Protein AF-A0A2C5W028-F1 (afdb_monomer_lite)

Secondary structure (DSSP, 8-state):
-B---TTTBPPHHHHHHHHHHHHHTSPPPTT-----TT---TT------HHHHHHHHHHHHHHHHHHHHT-SS-SS-SSEEEE-SSSBTTBSSTT-EEEEP-PBPPPPP------HHHHHHHHHHHHHHS----

Structure (mmCIF, N/CA/C/O backbone):
data_AF-A0A2C5W028-F1
#
_entry.id   AF-A0A2C5W028-F1
#
loop_
_atom_site.group_PDB
_atom_site.id
_atom_site.type_symbol
_atom_site.label_atom_id
_atom_site.label_alt_id
_atom_site.label_comp_id
_atom_site.label_asym_id
_atom_site.label_entity_id
_atom_site.label_seq_id
_atom_site.pdbx_PDB_ins_code
_atom_site.Cartn_x
_atom_site.Cartn_y
_atom_site.Cartn_z
_atom_site.occupancy
_atom_site.B_iso_or_equiv
_atom_site.auth_seq_id
_atom_site.auth_comp_id
_atom_site.auth_asym_id
_atom_site.auth_atom_id
_atom_site.pdbx_PDB_model_num
ATOM 1 N N . MET A 1 1 ? -0.144 -1.675 -1.879 1.00 92.56 1 MET A N 1
ATOM 2 C CA . MET A 1 1 ? -1.049 -2.444 -0.988 1.00 92.56 1 MET A CA 1
ATOM 3 C C . MET A 1 1 ? -1.898 -1.465 -0.200 1.00 92.56 1 MET A C 1
ATOM 5 O O . MET A 1 1 ? -1.369 -0.417 0.149 1.00 92.56 1 MET A O 1
ATOM 9 N N . ALA A 1 2 ? -3.169 -1.769 0.069 1.00 95.94 2 ALA A N 1
ATOM 10 C CA . ALA A 1 2 ? -4.044 -0.901 0.859 1.00 95.94 2 ALA A CA 1
ATOM 11 C C . ALA A 1 2 ? -5.086 -1.718 1.636 1.00 95.94 2 ALA A C 1
ATOM 13 O O . ALA A 1 2 ? -5.490 -2.787 1.173 1.00 95.94 2 ALA A O 1
ATOM 14 N N . ARG A 1 3 ? -5.500 -1.227 2.805 1.00 94.88 3 ARG A N 1
ATOM 15 C CA . ARG A 1 3 ? -6.589 -1.773 3.628 1.00 94.88 3 ARG A CA 1
ATOM 16 C C . ARG A 1 3 ? -7.451 -0.644 4.193 1.00 94.88 3 ARG A C 1
ATOM 18 O O . ARG A 1 3 ? -7.072 0.520 4.133 1.00 94.88 3 ARG A O 1
ATOM 25 N N . SER A 1 4 ? -8.593 -1.018 4.757 1.00 94.31 4 SER A N 1
ATOM 26 C CA . SER A 1 4 ? -9.461 -0.135 5.534 1.00 94.31 4 SER A CA 1
ATOM 27 C C . SER A 1 4 ? -10.036 -0.946 6.696 1.00 94.31 4 SER A C 1
ATOM 29 O O . SER A 1 4 ? -10.913 -1.789 6.502 1.00 94.31 4 SER A O 1
ATOM 31 N N . LEU A 1 5 ? -9.454 -0.774 7.883 1.00 91.81 5 LEU A N 1
ATOM 32 C CA . LEU A 1 5 ? -9.896 -1.400 9.123 1.00 91.81 5 LEU A CA 1
ATOM 33 C C . LEU A 1 5 ? -10.991 -0.575 9.810 1.00 91.81 5 LEU A C 1
ATOM 35 O O . LEU A 1 5 ? -10.776 0.613 10.062 1.00 91.81 5 LEU A O 1
ATOM 39 N N . PRO A 1 6 ? -12.121 -1.194 10.201 1.00 88.12 6 PRO A N 1
ATOM 40 C CA . PRO A 1 6 ? -13.135 -0.529 11.009 1.00 88.12 6 PRO A CA 1
ATOM 41 C C . PRO A 1 6 ? -12.536 0.093 12.275 1.00 88.12 6 PRO A C 1
ATOM 43 O O . PRO A 1 6 ? -11.707 -0.526 12.940 1.00 88.12 6 PRO A O 1
ATOM 46 N N . SER A 1 7 ? -12.968 1.312 12.602 1.00 86.62 7 SER A N 1
ATOM 47 C CA . SER A 1 7 ? -12.554 2.064 13.800 1.00 86.62 7 SER A CA 1
ATOM 48 C C . SER A 1 7 ? -11.072 2.465 13.875 1.00 86.62 7 SER A C 1
ATOM 50 O O . SER A 1 7 ? -10.692 3.121 14.840 1.00 86.62 7 SER A O 1
ATOM 52 N N . ILE A 1 8 ? -10.246 2.117 12.882 1.00 90.94 8 ILE A N 1
ATOM 53 C CA . ILE A 1 8 ? -8.815 2.458 12.841 1.00 90.94 8 ILE A CA 1
ATOM 54 C C . ILE A 1 8 ? -8.498 3.278 11.590 1.00 90.94 8 ILE A C 1
ATOM 56 O O . ILE A 1 8 ? -8.040 4.415 11.697 1.00 90.94 8 ILE A O 1
ATOM 60 N N . ASP A 1 9 ? -8.783 2.734 10.408 1.00 93.38 9 ASP A N 1
ATOM 61 C CA . ASP A 1 9 ? -8.513 3.390 9.130 1.00 93.38 9 ASP A CA 1
ATOM 62 C C . ASP A 1 9 ? -9.778 4.098 8.621 1.00 93.38 9 ASP A C 1
ATOM 64 O O . ASP A 1 9 ? -10.904 3.691 8.919 1.00 93.38 9 ASP A O 1
ATOM 68 N N . ALA A 1 10 ? -9.614 5.147 7.814 1.00 94.19 10 ALA A N 1
ATOM 69 C CA . ALA A 1 10 ? -10.747 5.772 7.138 1.00 94.19 10 ALA A CA 1
ATOM 70 C C . ALA A 1 10 ? -11.464 4.807 6.178 1.00 94.19 10 ALA A C 1
ATOM 72 O O . ALA A 1 10 ? -10.972 3.718 5.853 1.00 94.19 10 ALA A O 1
ATOM 73 N N . GLY A 1 11 ? -12.633 5.226 5.685 1.00 94.06 11 GLY A N 1
ATOM 74 C CA . GLY A 1 11 ? -13.418 4.439 4.741 1.00 94.06 11 GLY A CA 1
ATOM 75 C C . GLY A 1 11 ? -12.641 4.130 3.450 1.00 94.06 11 GLY A C 1
ATOM 76 O O . GLY A 1 11 ? -11.770 4.906 3.049 1.00 94.06 11 GLY A O 1
ATOM 77 N N . PRO A 1 12 ? -12.959 3.033 2.731 1.00 94.88 12 PRO A N 1
ATOM 78 C CA . PRO A 1 12 ? -12.194 2.620 1.549 1.00 94.88 12 PRO A CA 1
ATOM 79 C C . PRO A 1 12 ? -12.067 3.700 0.461 1.00 94.88 12 PRO A C 1
ATOM 81 O O . PRO A 1 12 ? -11.048 3.771 -0.226 1.00 94.88 12 PRO A O 1
ATOM 84 N N . LEU A 1 13 ? -13.086 4.554 0.302 1.00 95.81 13 LEU A N 1
ATOM 85 C CA . LEU A 1 13 ? -13.064 5.668 -0.653 1.00 95.81 13 LEU A CA 1
ATOM 86 C C . LEU A 1 13 ? -12.123 6.797 -0.221 1.00 95.81 13 LEU A C 1
ATOM 88 O O . LEU A 1 13 ? -11.458 7.385 -1.075 1.00 95.81 13 LEU A O 1
ATOM 92 N N . ASP A 1 14 ? -12.023 7.063 1.078 1.00 96.38 14 ASP A N 1
ATOM 93 C CA . ASP A 1 14 ? -11.112 8.067 1.628 1.00 96.38 14 ASP A CA 1
ATOM 94 C C . ASP A 1 14 ? -9.665 7.592 1.510 1.00 96.38 14 ASP A C 1
ATOM 96 O O . ASP A 1 14 ? -8.808 8.336 1.040 1.00 96.38 14 ASP A O 1
ATOM 100 N N . ILE A 1 15 ? -9.405 6.315 1.820 1.00 97.44 15 ILE A N 1
ATOM 101 C CA . ILE A 1 15 ? -8.093 5.685 1.608 1.00 97.44 15 ILE A CA 1
ATOM 102 C C . ILE A 1 15 ? -7.704 5.739 0.128 1.00 97.44 15 ILE A C 1
ATOM 104 O O . ILE A 1 15 ? -6.595 6.149 -0.211 1.00 97.44 15 ILE A O 1
ATOM 108 N N . ARG A 1 16 ? -8.624 5.385 -0.781 1.00 96.50 16 ARG A N 1
ATOM 109 C CA . ARG A 1 16 ? -8.394 5.503 -2.228 1.00 96.50 16 ARG A CA 1
ATOM 110 C C . ARG A 1 16 ? -8.064 6.943 -2.624 1.00 96.50 16 ARG A C 1
ATOM 112 O O . ARG A 1 16 ? -7.142 7.150 -3.405 1.00 96.50 16 ARG A O 1
ATOM 119 N N . SER A 1 17 ? -8.797 7.921 -2.100 1.00 97.00 17 SER A N 1
ATOM 120 C CA . SER A 1 17 ? -8.571 9.340 -2.396 1.00 97.00 17 SER A CA 1
ATOM 121 C C . SER A 1 17 ? -7.214 9.822 -1.882 1.00 97.00 17 SER A C 1
ATOM 123 O O . SER A 1 17 ? -6.513 10.518 -2.609 1.00 97.00 17 SER A O 1
ATOM 125 N N . ALA A 1 18 ? -6.802 9.389 -0.687 1.00 97.19 18 ALA A N 1
ATOM 126 C CA . ALA A 1 18 ? -5.483 9.680 -0.129 1.00 97.19 18 ALA A CA 1
ATOM 127 C C . ALA A 1 18 ? -4.352 9.098 -0.991 1.00 97.19 18 ALA A C 1
ATOM 129 O O . ALA A 1 18 ? -3.371 9.785 -1.261 1.00 97.19 18 ALA A O 1
ATOM 130 N N . ILE A 1 19 ? -4.516 7.869 -1.496 1.00 97.06 19 ILE A N 1
ATOM 131 C CA . ILE A 1 19 ? -3.562 7.261 -2.435 1.00 97.06 19 ILE A CA 1
ATOM 132 C C . ILE A 1 19 ? -3.476 8.080 -3.726 1.00 97.06 19 ILE A C 1
ATOM 134 O O . ILE A 1 19 ? -2.375 8.392 -4.163 1.00 97.06 19 ILE A O 1
ATOM 138 N N . HIS A 1 20 ? -4.607 8.461 -4.327 1.00 95.56 20 HIS A N 1
ATOM 139 C CA . HIS A 1 20 ? -4.600 9.287 -5.543 1.00 95.56 20 HIS A CA 1
ATOM 140 C C . HIS A 1 20 ? -3.940 10.646 -5.323 1.00 95.56 20 HIS A C 1
ATOM 142 O O . HIS A 1 20 ? -3.141 11.061 -6.155 1.00 95.56 20 HIS A O 1
ATOM 148 N N . ALA A 1 21 ? -4.232 11.312 -4.205 1.00 96.94 21 ALA A N 1
ATOM 149 C CA . ALA A 1 21 ? -3.604 12.581 -3.853 1.00 96.94 21 ALA A CA 1
ATOM 150 C C . ALA A 1 21 ? -2.084 12.427 -3.696 1.00 96.94 21 ALA A C 1
ATOM 152 O O . ALA A 1 21 ? -1.327 13.174 -4.303 1.00 96.94 21 ALA A O 1
ATOM 153 N N . TYR A 1 22 ? -1.639 11.400 -2.968 1.00 96.31 22 TYR A N 1
ATOM 154 C CA . TYR A 1 22 ? -0.217 11.117 -2.786 1.00 96.31 22 TYR A CA 1
ATOM 155 C C . TYR A 1 22 ? 0.503 10.821 -4.108 1.00 96.31 22 TYR A C 1
ATOM 157 O O . TYR A 1 22 ? 1.620 11.278 -4.321 1.00 96.31 22 TYR A O 1
ATOM 165 N N . LEU A 1 23 ? -0.136 10.073 -5.014 1.00 94.19 23 LEU A N 1
ATOM 166 C CA . LEU A 1 23 ? 0.419 9.780 -6.337 1.00 94.19 23 LEU A CA 1
ATOM 167 C C . LEU A 1 23 ? 0.441 11.011 -7.254 1.00 94.19 23 LEU A C 1
ATOM 169 O O . LEU A 1 23 ? 1.306 11.087 -8.119 1.00 94.19 23 LEU A O 1
ATOM 173 N N . ALA A 1 24 ? -0.477 11.965 -7.080 1.00 94.12 24 ALA A N 1
ATOM 174 C CA . ALA A 1 24 ? -0.514 13.197 -7.869 1.00 94.12 24 ALA A CA 1
ATOM 175 C C . ALA A 1 24 ? 0.659 14.144 -7.560 1.00 94.12 24 ALA A C 1
ATOM 177 O O . ALA A 1 24 ? 1.065 14.906 -8.435 1.00 94.12 24 ALA A O 1
ATOM 178 N N . ASP A 1 25 ? 1.219 14.068 -6.350 1.00 95.19 25 ASP A N 1
ATOM 179 C CA . ASP A 1 25 ? 2.397 14.845 -5.940 1.00 95.19 25 ASP A CA 1
ATOM 180 C C . ASP A 1 25 ? 3.724 14.232 -6.429 1.00 95.19 25 ASP A C 1
ATOM 182 O O . ASP A 1 25 ? 4.787 14.850 -6.314 1.00 95.19 25 ASP A O 1
ATOM 186 N N . MET A 1 26 ? 3.687 13.010 -6.965 1.00 94.00 26 MET A N 1
ATOM 187 C CA . MET A 1 26 ? 4.871 12.318 -7.468 1.00 94.00 26 MET A CA 1
ATOM 188 C C . MET A 1 26 ? 5.254 12.802 -8.870 1.00 94.00 26 MET A C 1
ATOM 190 O O . MET A 1 26 ? 4.393 13.249 -9.632 1.00 94.00 26 MET A O 1
ATOM 194 N N . PRO A 1 27 ? 6.539 12.678 -9.262 1.00 93.62 27 PRO A N 1
ATOM 195 C CA . PRO A 1 27 ? 6.929 12.904 -10.647 1.00 93.62 27 PRO A CA 1
ATOM 196 C C . PRO A 1 27 ? 6.109 12.012 -11.579 1.00 93.62 27 PRO A C 1
ATOM 198 O O . PRO A 1 27 ? 5.684 10.919 -11.201 1.00 93.62 27 PRO A O 1
ATOM 201 N N . GLU A 1 28 ? 5.921 12.454 -12.817 1.00 89.62 28 GLU A N 1
ATOM 202 C CA . GLU A 1 28 ? 5.191 11.672 -13.807 1.00 89.62 28 GLU A CA 1
ATOM 203 C C . GLU A 1 28 ? 5.820 10.280 -13.962 1.00 89.62 28 GLU A C 1
ATOM 205 O O . GLU A 1 28 ? 7.029 10.136 -14.168 1.00 89.62 28 GLU A O 1
ATOM 210 N N . ALA A 1 29 ? 5.001 9.239 -13.803 1.00 86.00 29 ALA A N 1
ATOM 211 C CA . ALA A 1 29 ? 5.476 7.876 -13.957 1.00 86.00 29 ALA A CA 1
ATOM 212 C C . ALA A 1 29 ? 5.906 7.645 -15.414 1.00 86.00 29 ALA A C 1
ATOM 214 O O . ALA A 1 29 ? 5.101 7.851 -16.320 1.00 86.00 29 ALA A O 1
ATOM 215 N N . PRO A 1 30 ? 7.126 7.146 -15.671 1.00 76.44 30 PRO A N 1
ATOM 216 C CA . PRO A 1 30 ? 7.616 6.927 -17.034 1.00 76.44 30 PRO A CA 1
ATOM 217 C C . PRO A 1 30 ? 6.886 5.786 -17.766 1.00 76.44 30 PRO A C 1
ATOM 219 O O . PRO A 1 30 ? 7.160 5.531 -18.934 1.00 76.44 30 PRO A O 1
ATOM 222 N N . PHE A 1 31 ? 5.966 5.092 -17.087 1.00 72.12 31 PHE A N 1
ATOM 223 C CA . PHE A 1 31 ? 5.257 3.914 -17.581 1.00 72.12 31 PHE A CA 1
ATOM 224 C C . PHE A 1 31 ? 3.733 4.076 -17.476 1.00 72.12 31 PHE A C 1
ATOM 226 O O . PHE A 1 31 ? 3.049 3.142 -17.060 1.00 72.12 31 PHE A O 1
ATOM 233 N N . GLN A 1 32 ? 3.166 5.234 -17.829 1.00 60.16 32 GLN A N 1
ATOM 234 C CA . GLN A 1 32 ? 1.705 5.403 -17.869 1.00 60.16 32 GLN A CA 1
ATOM 235 C C . GLN A 1 32 ? 1.071 4.531 -18.964 1.00 60.16 32 GLN A C 1
ATOM 237 O O . GLN A 1 32 ? 0.765 4.986 -20.062 1.00 60.16 32 GLN A O 1
ATOM 242 N N . HIS A 1 33 ? 0.861 3.253 -18.662 1.00 58.88 33 HIS A N 1
ATOM 243 C CA . HIS A 1 33 ? 0.102 2.349 -19.508 1.00 58.88 33 HIS A CA 1
ATOM 244 C C . HIS A 1 33 ? -1.363 2.623 -19.187 1.00 58.88 33 HIS A C 1
ATOM 246 O O . HIS A 1 33 ? -1.968 1.977 -18.339 1.00 58.88 33 HIS A O 1
ATOM 252 N N . SER A 1 34 ? -1.926 3.650 -19.823 1.00 51.22 34 SER A N 1
ATOM 253 C CA . SER A 1 34 ? -3.337 4.038 -19.691 1.00 51.22 34 SER A CA 1
ATOM 254 C C . SER A 1 34 ? -4.304 3.033 -20.332 1.00 51.22 34 SER A C 1
ATOM 256 O O . SER A 1 34 ? -5.472 3.348 -20.558 1.00 51.22 34 SER A O 1
ATOM 258 N N . GLN A 1 35 ? -3.832 1.831 -20.655 1.00 54.94 35 GLN A N 1
ATOM 259 C CA . GLN A 1 35 ? -4.581 0.875 -21.445 1.00 54.94 35 GLN A CA 1
ATOM 260 C C . GLN A 1 35 ? -5.352 -0.082 -20.539 1.00 54.94 35 GLN A C 1
ATOM 262 O O . GLN A 1 35 ? -4.868 -0.528 -19.499 1.00 54.94 35 GLN A O 1
ATOM 267 N N . ASN A 1 36 ? -6.591 -0.367 -20.935 1.00 54.44 36 ASN A N 1
ATOM 268 C CA . ASN A 1 36 ? -7.413 -1.378 -20.285 1.00 54.44 36 ASN A CA 1
ATOM 269 C C . ASN A 1 36 ? -6.650 -2.711 -20.258 1.00 54.44 36 ASN A C 1
ATOM 271 O O . ASN A 1 36 ? -5.922 -3.010 -21.198 1.00 54.44 36 ASN A O 1
ATOM 275 N N . TYR A 1 37 ? -6.866 -3.537 -19.231 1.00 56.81 37 TYR A N 1
ATOM 276 C CA . TYR A 1 37 ? -6.262 -4.879 -19.120 1.00 56.81 37 TYR A CA 1
ATOM 277 C C . TYR A 1 37 ? -6.493 -5.784 -20.351 1.00 56.81 37 TYR A C 1
ATOM 279 O O . TYR A 1 37 ? -5.805 -6.785 -20.497 1.00 56.81 37 TYR A O 1
ATOM 287 N N . ASP A 1 38 ? -7.467 -5.435 -21.195 1.00 57.50 38 ASP A N 1
ATOM 288 C CA . ASP A 1 38 ? -7.879 -6.144 -22.413 1.00 57.50 38 ASP A CA 1
ATOM 289 C C . ASP A 1 38 ? -7.279 -5.540 -23.701 1.00 57.50 38 ASP A C 1
ATOM 291 O O . ASP A 1 38 ? -7.645 -5.916 -24.811 1.00 57.50 38 ASP A O 1
ATOM 295 N N . ALA A 1 39 ? -6.411 -4.532 -23.582 1.00 58.22 39 ALA A N 1
ATOM 296 C CA . ALA A 1 39 ? -5.751 -3.943 -24.734 1.00 58.22 39 ALA A CA 1
ATOM 297 C C . ALA A 1 39 ? -4.596 -4.845 -25.185 1.00 58.22 39 ALA A C 1
ATOM 299 O O . ALA A 1 39 ? -3.560 -4.926 -24.523 1.00 58.22 39 ALA A O 1
ATOM 300 N N . GLU A 1 40 ? -4.778 -5.513 -26.322 1.00 57.00 40 GLU A N 1
ATOM 301 C CA . GLU A 1 40 ? -3.676 -6.111 -27.071 1.00 57.00 40 GLU A CA 1
ATOM 302 C C . GLU A 1 40 ? -2.777 -4.978 -27.579 1.00 57.00 40 GLU A C 1
ATOM 304 O O . GLU A 1 40 ? -3.144 -4.211 -28.472 1.00 57.00 40 GLU A O 1
ATOM 309 N N . ILE A 1 41 ? -1.605 -4.836 -26.965 1.00 60.28 41 ILE A N 1
ATOM 310 C CA . ILE A 1 41 ? -0.523 -4.028 -27.518 1.00 60.28 41 ILE A CA 1
ATOM 311 C C . ILE A 1 41 ? 0.157 -4.899 -28.575 1.00 60.28 41 ILE A C 1
ATOM 313 O O . ILE A 1 41 ? 0.561 -6.020 -28.267 1.00 60.28 41 ILE A O 1
ATOM 317 N N . ASP A 1 42 ? 0.268 -4.390 -29.804 1.00 59.72 42 ASP A N 1
ATOM 318 C CA . ASP A 1 42 ? 1.017 -5.035 -30.891 1.00 59.72 42 ASP A CA 1
ATOM 319 C C . ASP A 1 42 ? 2.412 -5.459 -30.376 1.00 59.72 42 ASP A C 1
ATOM 321 O O . ASP A 1 42 ? 3.248 -4.614 -30.051 1.00 59.72 42 ASP A O 1
ATOM 325 N N . ASP A 1 43 ? 2.636 -6.774 -30.288 1.00 62.44 43 ASP A N 1
ATOM 326 C CA . ASP A 1 43 ? 3.893 -7.462 -29.947 1.00 62.44 43 ASP A CA 1
ATOM 327 C C . ASP A 1 43 ? 4.482 -7.319 -28.518 1.00 62.44 43 ASP A C 1
ATOM 329 O O . ASP A 1 43 ? 5.583 -7.823 -28.275 1.00 62.44 43 ASP A O 1
ATOM 333 N N . GLU A 1 44 ? 3.785 -6.738 -27.529 1.00 67.38 44 GLU A N 1
ATOM 334 C CA . GLU A 1 44 ? 4.302 -6.650 -26.145 1.00 67.38 44 GLU A CA 1
ATOM 335 C C . GLU A 1 44 ? 3.586 -7.604 -25.171 1.00 67.38 44 GLU A C 1
ATOM 337 O O . GLU A 1 44 ? 2.399 -7.471 -24.875 1.00 67.38 44 GLU A O 1
ATOM 342 N N . VAL A 1 45 ? 4.325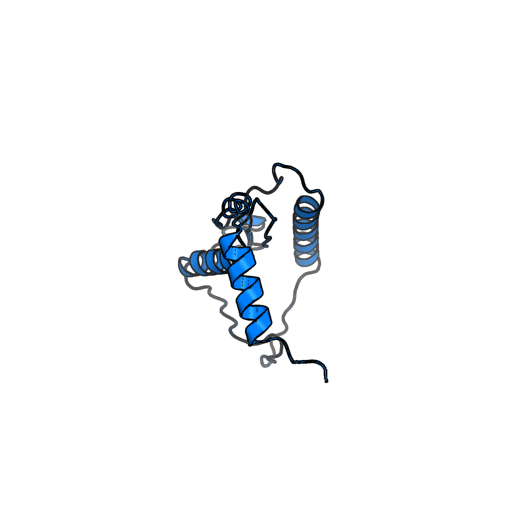 -8.581 -24.633 1.00 70.19 45 VAL A N 1
ATOM 343 C CA . VAL A 1 45 ? 3.820 -9.513 -23.613 1.00 70.19 45 VAL A CA 1
ATOM 344 C C . VAL A 1 45 ? 4.158 -8.979 -22.225 1.00 70.19 45 VAL A C 1
ATOM 346 O O . VAL A 1 45 ? 5.331 -8.859 -21.868 1.00 70.19 45 VAL A O 1
ATOM 349 N N . PHE A 1 46 ? 3.140 -8.734 -21.400 1.00 70.38 46 PHE A N 1
ATOM 350 C CA . PHE A 1 46 ? 3.343 -8.441 -19.983 1.00 70.38 46 PHE A CA 1
ATOM 351 C C . PHE A 1 46 ? 3.823 -9.697 -19.247 1.00 70.38 46 PHE A C 1
ATOM 353 O O . PHE A 1 46 ? 3.073 -10.655 -19.062 1.00 70.38 46 PHE A O 1
ATOM 360 N N . ILE A 1 47 ? 5.083 -9.689 -18.813 1.00 76.38 47 ILE A N 1
ATOM 361 C CA . ILE A 1 47 ? 5.700 -10.791 -18.069 1.00 76.38 47 ILE A CA 1
ATOM 362 C C . ILE A 1 47 ? 5.845 -10.381 -16.604 1.00 76.38 47 ILE A C 1
ATOM 364 O O . ILE A 1 47 ? 6.455 -9.361 -16.291 1.00 76.38 47 ILE A O 1
ATOM 368 N N . ALA A 1 48 ? 5.327 -11.211 -15.700 1.00 80.44 48 ALA A N 1
ATOM 369 C CA . ALA A 1 48 ? 5.607 -11.127 -14.272 1.00 80.44 48 ALA A CA 1
ATOM 370 C C . ALA A 1 48 ? 6.456 -12.334 -13.859 1.00 80.44 48 ALA A C 1
ATOM 372 O O . ALA A 1 48 ? 6.121 -13.468 -14.196 1.00 80.44 48 ALA A O 1
ATOM 373 N N . GLY A 1 49 ? 7.559 -12.096 -13.150 1.00 87.38 49 GLY A N 1
ATOM 374 C CA . GLY A 1 49 ? 8.394 -13.171 -12.625 1.00 87.38 49 GLY A CA 1
ATOM 375 C C . GLY A 1 49 ? 7.753 -13.838 -11.407 1.00 87.38 49 GLY A C 1
ATOM 376 O O . GLY A 1 49 ? 7.207 -13.168 -10.526 1.00 87.38 49 GLY A O 1
ATOM 377 N N . ASP A 1 50 ? 7.838 -15.168 -11.335 1.00 92.81 50 ASP A N 1
ATOM 378 C CA . ASP A 1 50 ? 7.271 -15.950 -10.228 1.00 92.81 50 ASP A CA 1
ATOM 379 C C . ASP A 1 50 ? 7.830 -15.516 -8.864 1.00 92.81 50 ASP A C 1
ATOM 381 O O . ASP A 1 50 ? 7.124 -15.565 -7.854 1.00 92.81 50 ASP A O 1
ATOM 385 N N . SER A 1 51 ? 9.086 -15.061 -8.820 1.00 91.19 51 SER A N 1
ATOM 386 C CA . SER A 1 51 ? 9.750 -14.551 -7.617 1.00 91.19 51 SER A CA 1
ATOM 387 C C . SER A 1 51 ? 9.096 -13.283 -7.075 1.00 91.19 51 SER A C 1
ATOM 389 O O . SER A 1 51 ? 8.768 -13.215 -5.889 1.00 91.19 51 SER A O 1
ATOM 391 N N . GLU A 1 52 ? 8.884 -12.286 -7.932 1.00 88.50 52 GLU A N 1
ATOM 392 C CA . GLU A 1 52 ? 8.286 -10.999 -7.584 1.00 88.50 52 GLU A CA 1
ATOM 393 C C . GLU A 1 52 ? 6.824 -11.195 -7.183 1.00 88.50 52 GLU A C 1
ATOM 395 O O . GLU A 1 52 ? 6.389 -10.684 -6.148 1.00 88.50 52 GLU A O 1
ATOM 400 N N . VAL A 1 53 ? 6.090 -12.012 -7.948 1.00 92.12 53 VAL A N 1
ATOM 401 C CA . VAL A 1 53 ? 4.703 -12.385 -7.639 1.00 92.12 53 VAL A CA 1
ATOM 402 C C . VAL A 1 53 ? 4.624 -13.088 -6.285 1.00 92.12 53 VAL A C 1
ATOM 404 O O . VAL A 1 53 ? 3.796 -12.716 -5.451 1.00 92.12 53 VAL A O 1
ATOM 407 N N . SER A 1 54 ? 5.511 -14.050 -6.016 1.00 95.25 54 SER A N 1
ATOM 408 C CA . SER A 1 54 ? 5.550 -14.767 -4.735 1.00 95.25 54 SER A CA 1
ATOM 409 C C . SER A 1 54 ? 5.871 -13.837 -3.563 1.00 95.25 54 SER A C 1
ATOM 411 O O . SER A 1 54 ? 5.225 -13.914 -2.516 1.00 95.25 54 SER A O 1
ATOM 413 N N . ALA A 1 55 ? 6.829 -12.921 -3.728 1.00 93.62 55 ALA A N 1
ATOM 414 C CA . ALA A 1 55 ? 7.200 -11.954 -2.697 1.00 93.62 55 ALA A CA 1
ATOM 415 C C . ALA A 1 55 ? 6.062 -10.963 -2.392 1.00 93.62 55 ALA A C 1
ATOM 417 O O . ALA A 1 55 ? 5.792 -10.655 -1.223 1.00 93.62 55 ALA A O 1
ATOM 418 N N . LEU A 1 56 ? 5.365 -10.486 -3.430 1.00 94.19 56 LEU A N 1
ATOM 419 C CA . LEU A 1 56 ? 4.196 -9.618 -3.296 1.00 94.19 56 LEU A CA 1
ATOM 420 C C . LEU A 1 56 ? 3.046 -10.349 -2.599 1.00 94.19 56 LEU A C 1
ATOM 422 O O . LEU A 1 56 ? 2.474 -9.820 -1.646 1.00 94.19 56 LEU A O 1
ATOM 426 N N . ALA A 1 57 ? 2.743 -11.576 -3.029 1.00 96.12 57 ALA A N 1
ATOM 427 C CA . ALA A 1 57 ? 1.691 -12.402 -2.447 1.00 96.12 57 ALA A CA 1
ATOM 428 C C . ALA A 1 57 ? 1.956 -12.706 -0.965 1.00 96.12 57 ALA A C 1
ATOM 430 O O . ALA A 1 57 ? 1.046 -12.589 -0.140 1.00 96.12 57 ALA A O 1
ATOM 431 N N . ALA A 1 58 ? 3.200 -13.029 -0.600 1.00 96.44 58 ALA A N 1
ATOM 432 C CA . ALA A 1 58 ? 3.589 -13.261 0.789 1.00 96.44 58 ALA A CA 1
ATOM 433 C C . ALA A 1 58 ? 3.383 -12.007 1.656 1.00 96.44 58 ALA A C 1
ATOM 435 O O . ALA A 1 58 ? 2.808 -12.084 2.745 1.00 96.44 58 ALA A O 1
ATOM 436 N N . SER A 1 59 ? 3.794 -10.842 1.151 1.00 95.62 59 SER A N 1
ATOM 437 C CA . SER A 1 59 ? 3.644 -9.558 1.845 1.00 95.62 59 SER A CA 1
ATOM 438 C C . SER A 1 59 ? 2.169 -9.152 1.995 1.00 95.62 59 SER A C 1
ATOM 440 O O . SER A 1 59 ? 1.743 -8.760 3.082 1.00 95.62 59 SER A O 1
ATOM 442 N N . LEU A 1 60 ? 1.357 -9.333 0.945 1.00 95.81 60 LEU A N 1
ATOM 443 C CA . LEU A 1 60 ? -0.090 -9.082 0.963 1.00 95.81 60 LEU A CA 1
ATOM 444 C C . LEU A 1 60 ? -0.790 -10.005 1.958 1.00 95.81 60 LEU A C 1
ATOM 446 O O . LEU A 1 60 ? -1.626 -9.552 2.733 1.00 95.81 60 LEU A O 1
ATOM 450 N N . SER A 1 61 ? -0.423 -11.287 1.974 1.00 96.62 61 SER A N 1
ATOM 451 C CA . SER A 1 61 ? -0.994 -12.271 2.898 1.00 96.62 61 SER A CA 1
ATOM 452 C C . SER A 1 61 ? -0.738 -11.872 4.345 1.00 96.62 61 SER A C 1
ATOM 454 O O . SER A 1 61 ? -1.653 -11.872 5.160 1.00 96.62 61 SER A O 1
ATOM 456 N N . GLN A 1 62 ? 0.486 -11.450 4.663 1.00 94.69 62 GLN A N 1
ATOM 457 C CA . GLN A 1 62 ? 0.816 -10.931 5.987 1.00 94.69 62 GLN A CA 1
ATOM 458 C C . GLN A 1 62 ? 0.001 -9.686 6.361 1.00 94.69 62 GLN A C 1
ATOM 460 O O . GLN A 1 62 ? -0.422 -9.569 7.511 1.00 94.69 62 GLN A O 1
ATOM 465 N N . PHE A 1 63 ? -0.201 -8.769 5.412 1.00 94.88 63 PHE A N 1
ATOM 466 C CA . PHE A 1 63 ? -0.981 -7.543 5.594 1.00 94.88 63 PHE A CA 1
ATOM 467 C C . PHE A 1 63 ? -2.466 -7.828 5.848 1.00 94.88 63 PHE A C 1
ATOM 469 O O . PHE A 1 63 ? -3.071 -7.240 6.742 1.00 94.88 63 PHE A O 1
ATOM 476 N N . ILE A 1 64 ? -3.030 -8.791 5.117 1.00 94.31 64 ILE A N 1
ATOM 477 C CA . ILE A 1 64 ? -4.405 -9.266 5.292 1.00 94.31 64 ILE A CA 1
ATOM 478 C C . ILE A 1 64 ? -4.558 -10.012 6.620 1.00 94.31 64 ILE A C 1
ATOM 480 O O . ILE A 1 64 ? -5.516 -9.772 7.344 1.00 94.31 64 ILE A O 1
ATOM 484 N N . ILE A 1 65 ? -3.618 -10.888 6.980 1.00 94.56 65 ILE A N 1
ATOM 485 C CA . ILE A 1 65 ? -3.663 -11.612 8.259 1.00 94.56 65 ILE A CA 1
ATOM 486 C C . ILE A 1 65 ? -3.622 -10.628 9.433 1.00 94.56 65 ILE A C 1
ATOM 488 O O . ILE A 1 65 ? -4.415 -10.769 10.356 1.00 94.56 65 ILE A O 1
ATOM 492 N N . ASP A 1 66 ? -2.756 -9.610 9.384 1.00 92.81 66 ASP A N 1
ATOM 493 C CA . ASP A 1 66 ? -2.717 -8.550 10.403 1.00 92.81 66 ASP A CA 1
ATOM 494 C C . ASP A 1 66 ? -4.074 -7.848 10.546 1.00 92.81 66 ASP A C 1
ATOM 496 O O . ASP A 1 66 ? -4.548 -7.625 11.658 1.00 92.81 66 ASP A O 1
ATOM 500 N N . ALA A 1 67 ? -4.732 -7.577 9.416 1.00 90.56 67 ALA A N 1
ATOM 501 C CA . ALA A 1 67 ? -6.060 -6.983 9.395 1.00 90.56 67 ALA A CA 1
ATOM 502 C C . ALA A 1 67 ? -7.145 -7.902 9.989 1.00 90.56 67 ALA A C 1
ATOM 504 O O . ALA A 1 67 ? -8.022 -7.434 10.710 1.00 90.56 67 ALA A O 1
ATOM 505 N N . LEU A 1 68 ? -7.088 -9.206 9.704 1.00 90.94 68 LEU A N 1
ATOM 506 C CA . LEU A 1 68 ? -8.100 -10.177 10.132 1.00 90.94 68 LEU A CA 1
ATOM 507 C C . LEU A 1 68 ? -7.956 -10.613 11.595 1.00 90.94 68 LEU A C 1
ATOM 509 O O . LEU A 1 68 ? -8.955 -10.949 12.224 1.00 90.94 68 LEU A O 1
ATOM 513 N N . VAL A 1 69 ? -6.737 -10.627 12.143 1.00 89.44 69 VAL A N 1
ATOM 514 C CA . VAL A 1 69 ? -6.492 -11.034 13.539 1.00 89.44 69 VAL A CA 1
ATOM 515 C C . VAL A 1 69 ? -7.053 -10.012 14.540 1.00 89.44 69 VAL A C 1
ATOM 517 O O . VAL A 1 69 ? -7.361 -10.384 15.670 1.00 89.44 69 VAL A O 1
ATOM 520 N N . GLY A 1 70 ? -7.260 -8.753 14.131 1.00 69.38 70 GLY A N 1
ATOM 521 C CA . GLY A 1 70 ? -8.072 -7.792 14.889 1.00 69.38 70 GLY A CA 1
ATOM 522 C C . GLY A 1 70 ? -7.441 -7.297 16.196 1.00 69.38 70 GLY A C 1
ATOM 523 O O . GLY A 1 70 ? -8.144 -7.095 17.186 1.00 69.38 70 GLY A O 1
ATOM 524 N N . GLY A 1 71 ? -6.118 -7.110 16.228 1.00 69.88 71 GLY A N 1
ATOM 525 C CA . GLY A 1 71 ? -5.443 -6.477 17.366 1.00 69.88 71 GLY A CA 1
ATOM 526 C C . GLY A 1 71 ? -5.828 -4.999 17.528 1.00 69.88 71 GLY A C 1
ATOM 527 O O . GLY A 1 71 ? -6.109 -4.322 16.545 1.00 69.88 71 GLY A O 1
ATOM 528 N N . GLN A 1 72 ? -5.793 -4.476 18.764 1.00 70.75 72 GLN A N 1
ATOM 529 C CA . GLN A 1 72 ? -6.055 -3.047 19.038 1.00 70.75 72 GLN A CA 1
ATOM 530 C C . GLN A 1 72 ? -5.086 -2.110 18.302 1.00 70.75 72 GLN A C 1
ATOM 532 O O . GLN A 1 72 ? -5.438 -0.975 17.994 1.00 70.75 72 GLN A O 1
ATOM 537 N N . VAL A 1 73 ? -3.867 -2.585 18.033 1.00 83.06 73 VAL A N 1
ATOM 538 C CA . VAL A 1 73 ? -2.850 -1.871 17.262 1.00 83.06 73 VAL A CA 1
ATOM 539 C C . VAL A 1 73 ? -2.390 -2.791 16.132 1.00 83.06 73 VAL A C 1
ATOM 541 O O . VAL A 1 73 ? -1.827 -3.852 16.422 1.00 83.06 73 VAL A O 1
ATOM 544 N N . PRO A 1 74 ? -2.619 -2.425 14.861 1.00 87.06 74 PRO A N 1
ATOM 545 C CA . PRO A 1 74 ? -2.131 -3.206 13.734 1.00 87.06 74 PRO A CA 1
ATOM 546 C C . PRO A 1 74 ? -0.599 -3.223 13.700 1.00 87.06 74 PRO A C 1
ATOM 548 O O . PRO A 1 74 ? 0.046 -2.207 13.970 1.00 87.06 74 PRO A O 1
ATOM 551 N N . ARG A 1 75 ? 0.007 -4.349 13.311 1.00 92.00 75 ARG A N 1
ATOM 552 C CA . ARG A 1 75 ? 1.467 -4.442 13.136 1.00 92.00 75 ARG A CA 1
ATOM 553 C C . ARG A 1 75 ? 1.960 -3.531 12.017 1.00 92.00 75 ARG A C 1
ATOM 555 O O . ARG A 1 75 ? 3.077 -3.025 12.091 1.00 92.00 75 ARG A O 1
ATOM 562 N N . PHE A 1 76 ? 1.156 -3.353 10.969 1.00 92.88 76 PHE A N 1
ATOM 563 C CA . PHE A 1 76 ? 1.454 -2.391 9.910 1.00 92.88 76 PHE A CA 1
ATOM 564 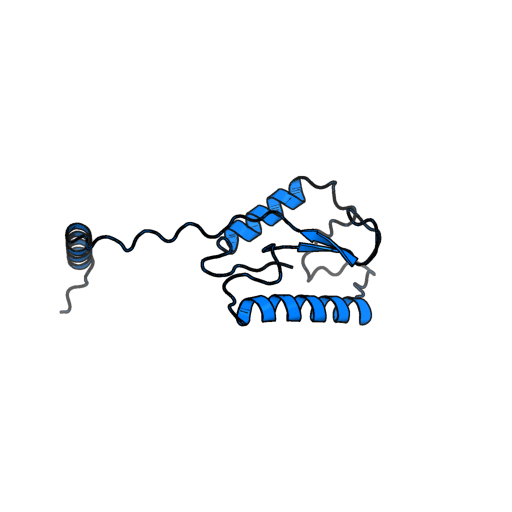C C . PHE A 1 76 ? 0.858 -1.030 10.280 1.00 92.88 76 PHE A C 1
ATOM 566 O O . PHE A 1 76 ? -0.364 -0.924 10.335 1.00 92.88 76 PHE A O 1
ATOM 573 N N . PRO A 1 77 ? 1.667 0.009 10.537 1.00 91.56 77 PRO A N 1
ATOM 574 C CA . PRO A 1 77 ? 1.159 1.286 11.040 1.00 91.56 77 PRO A CA 1
ATOM 575 C C . PRO A 1 77 ? 0.424 2.134 9.994 1.00 91.56 77 PRO A C 1
ATOM 577 O O . PRO A 1 77 ? -0.333 3.018 10.376 1.00 91.56 77 PRO A O 1
ATOM 580 N N . SER A 1 78 ? 0.644 1.901 8.695 1.00 94.62 78 SER A N 1
ATOM 581 C CA . SER A 1 78 ? -0.064 2.616 7.627 1.00 94.62 78 SER A CA 1
ATOM 582 C C . SER A 1 78 ? -1.145 1.747 6.992 1.00 94.62 78 SER A C 1
ATOM 584 O O . SER A 1 78 ? -0.979 0.536 6.824 1.00 94.62 78 SER A O 1
ATOM 586 N N . ALA A 1 79 ? -2.239 2.385 6.581 1.00 95.50 79 ALA A N 1
ATOM 587 C CA . ALA A 1 79 ? -3.307 1.746 5.824 1.00 95.50 79 ALA A CA 1
ATOM 588 C C . ALA A 1 79 ? -2.892 1.420 4.380 1.00 95.50 79 ALA A C 1
ATOM 590 O O . ALA A 1 79 ? -3.488 0.540 3.758 1.00 95.50 79 ALA A O 1
ATOM 591 N N . ALA A 1 80 ? -1.873 2.093 3.832 1.00 97.38 80 ALA A N 1
ATOM 592 C CA . ALA A 1 80 ? -1.409 1.861 2.469 1.00 97.38 80 ALA A CA 1
ATOM 593 C C . ALA A 1 80 ? 0.106 2.046 2.294 1.00 97.38 80 ALA A C 1
ATOM 595 O O . ALA A 1 80 ? 0.753 2.836 2.983 1.00 97.38 80 ALA A O 1
ATOM 596 N N . TYR A 1 81 ? 0.654 1.301 1.332 1.00 97.25 81 TYR A N 1
ATOM 597 C CA . TYR A 1 81 ? 2.077 1.264 0.995 1.00 97.25 81 TYR A CA 1
ATOM 598 C C . TYR A 1 81 ? 2.290 1.152 -0.517 1.00 97.25 81 TYR A C 1
ATOM 600 O O . TYR A 1 81 ? 1.622 0.349 -1.184 1.00 97.25 81 TYR A O 1
ATOM 608 N N . LEU A 1 82 ? 3.267 1.895 -1.035 1.00 95.94 82 LEU A N 1
ATOM 609 C CA . LEU A 1 82 ? 3.878 1.682 -2.346 1.00 95.94 82 LEU A CA 1
ATOM 610 C C . LEU A 1 82 ? 5.114 0.794 -2.174 1.00 95.94 82 LEU A C 1
ATOM 612 O O . LEU A 1 82 ? 5.887 1.010 -1.245 1.00 95.94 82 LEU A O 1
ATOM 616 N N . ILE A 1 83 ? 5.290 -0.203 -3.041 1.00 94.38 83 ILE A N 1
ATOM 617 C CA . ILE A 1 83 ? 6.372 -1.193 -2.936 1.00 94.38 83 ILE A CA 1
ATOM 618 C C . ILE A 1 83 ? 7.095 -1.263 -4.276 1.00 94.38 83 ILE A C 1
ATOM 620 O O . ILE A 1 83 ? 6.464 -1.533 -5.299 1.00 94.38 83 ILE A O 1
ATOM 624 N N . GLY A 1 84 ? 8.405 -1.035 -4.258 1.00 92.56 84 GLY A N 1
ATOM 625 C CA . GLY A 1 84 ? 9.286 -1.167 -5.409 1.00 92.56 84 GLY A CA 1
ATOM 626 C C . GLY A 1 84 ? 9.971 -2.529 -5.439 1.00 92.56 84 GLY A C 1
ATOM 627 O O . GLY A 1 84 ? 10.435 -3.022 -4.416 1.00 92.56 84 GLY A O 1
ATOM 628 N N . TYR A 1 85 ? 10.079 -3.135 -6.621 1.00 90.81 85 TYR A N 1
ATOM 629 C CA . TYR A 1 85 ? 10.861 -4.366 -6.846 1.00 90.81 85 TYR A CA 1
ATOM 630 C C . TYR A 1 85 ? 12.127 -4.130 -7.674 1.00 90.81 85 TYR A C 1
ATOM 632 O O . TYR A 1 85 ? 12.947 -5.026 -7.838 1.00 90.81 85 TYR A O 1
ATOM 640 N N . GLN A 1 86 ? 12.314 -2.908 -8.162 1.00 89.25 86 GLN A N 1
ATOM 641 C CA . GLN A 1 86 ? 13.463 -2.491 -8.949 1.00 89.25 86 GLN A CA 1
ATOM 642 C C . GLN A 1 86 ? 13.667 -0.986 -8.793 1.00 89.25 86 GLN A C 1
ATOM 644 O 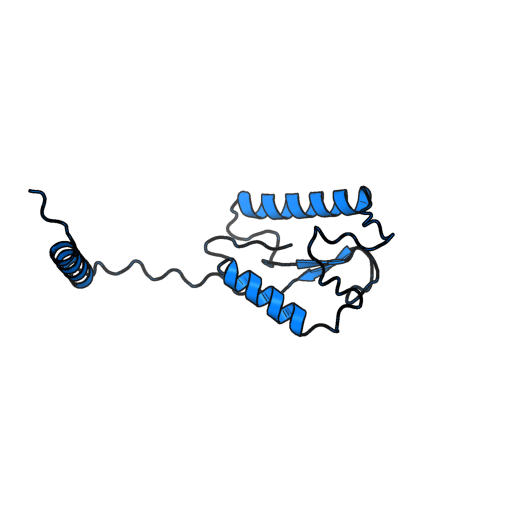O . GLN A 1 86 ? 12.762 -0.276 -8.352 1.00 89.25 86 GLN A O 1
ATOM 649 N N . LYS A 1 87 ? 14.840 -0.500 -9.203 1.00 93.06 87 LYS A N 1
ATOM 650 C CA . LYS A 1 87 ? 15.096 0.935 -9.308 1.00 93.06 87 LYS A CA 1
ATOM 651 C C . LYS A 1 87 ? 14.327 1.505 -10.501 1.00 93.06 87 LYS A C 1
ATOM 653 O O . LYS A 1 87 ? 14.790 1.417 -11.637 1.00 93.06 87 LYS A O 1
ATOM 658 N N . ALA A 1 88 ? 13.142 2.042 -10.243 1.00 89.88 88 ALA A N 1
ATOM 659 C CA . ALA A 1 88 ? 12.256 2.590 -11.257 1.00 89.88 88 ALA A CA 1
ATOM 660 C C . ALA A 1 88 ? 11.330 3.651 -10.656 1.00 89.88 88 ALA A C 1
ATOM 662 O O . ALA A 1 88 ? 10.839 3.496 -9.538 1.00 89.88 88 ALA A O 1
ATOM 663 N N . TRP A 1 89 ? 11.036 4.689 -11.443 1.00 92.88 89 TRP A N 1
ATOM 664 C CA . TRP A 1 89 ? 10.179 5.806 -11.044 1.00 92.88 89 TRP A CA 1
ATOM 665 C C . TRP A 1 89 ? 10.658 6.487 -9.748 1.00 92.88 89 TRP A C 1
ATOM 667 O O . TRP A 1 89 ? 11.694 7.142 -9.784 1.00 92.88 89 TRP A O 1
ATOM 677 N N . ILE A 1 90 ? 9.930 6.338 -8.635 1.00 94.19 90 ILE A N 1
ATOM 678 C CA . ILE A 1 90 ? 10.268 6.908 -7.317 1.00 94.19 90 ILE A CA 1
ATOM 679 C C . ILE A 1 90 ? 11.081 5.961 -6.424 1.00 94.19 90 ILE A C 1
ATOM 681 O O . ILE A 1 90 ? 11.477 6.348 -5.331 1.00 94.19 90 ILE A O 1
ATOM 685 N N . PHE A 1 91 ? 11.284 4.710 -6.843 1.00 95.50 91 PHE A N 1
ATOM 686 C CA . PHE A 1 91 ? 11.977 3.705 -6.041 1.00 95.50 91 PHE A CA 1
ATOM 687 C C . PHE A 1 91 ? 13.465 3.679 -6.374 1.00 95.50 91 PHE A C 1
ATOM 689 O O . PHE A 1 91 ? 13.852 3.569 -7.541 1.00 95.50 91 PHE A O 1
ATOM 696 N N . GLU A 1 92 ? 14.308 3.704 -5.344 1.00 95.94 92 GLU A N 1
ATOM 697 C CA . GLU A 1 92 ? 15.764 3.754 -5.509 1.00 95.94 92 GLU A CA 1
ATOM 698 C C . GLU A 1 92 ? 16.421 2.365 -5.532 1.00 95.94 92 GLU A C 1
ATOM 700 O O . GLU A 1 92 ? 17.545 2.220 -6.024 1.00 95.94 92 GLU A O 1
ATOM 705 N N . ALA A 1 93 ? 15.728 1.336 -5.034 1.00 95.19 93 ALA A N 1
ATOM 706 C CA . ALA A 1 93 ? 16.213 -0.041 -4.953 1.00 95.19 93 ALA A CA 1
ATOM 707 C C . ALA A 1 93 ? 15.056 -1.067 -4.898 1.00 95.19 93 ALA A C 1
ATOM 709 O O . ALA A 1 93 ? 13.910 -0.699 -4.633 1.00 95.19 93 ALA A O 1
ATOM 710 N N . PRO A 1 94 ? 15.325 -2.371 -5.110 1.00 92.19 94 PRO A N 1
ATOM 711 C CA . PRO A 1 94 ? 14.372 -3.426 -4.776 1.00 92.19 94 PRO A CA 1
ATOM 712 C C . PRO A 1 94 ? 13.979 -3.398 -3.293 1.00 92.19 94 PRO A C 1
ATOM 714 O O . PRO A 1 94 ? 14.821 -3.168 -2.426 1.00 92.19 94 PRO A O 1
ATOM 717 N N . PHE A 1 95 ? 12.708 -3.686 -3.018 1.00 91.50 95 PHE A N 1
ATOM 718 C CA . PHE A 1 95 ? 12.064 -3.664 -1.698 1.00 91.50 95 PHE A CA 1
ATOM 719 C C . PHE A 1 95 ? 11.947 -2.279 -1.047 1.00 91.50 95 PHE A C 1
ATOM 721 O O . PHE A 1 95 ? 11.493 -2.173 0.096 1.00 91.50 95 PHE A O 1
ATOM 728 N N . ASP A 1 96 ? 12.295 -1.216 -1.774 1.00 95.75 96 ASP A N 1
ATOM 729 C CA . ASP A 1 96 ? 12.071 0.158 -1.343 1.00 95.75 96 ASP A CA 1
ATOM 730 C C . ASP A 1 96 ? 10.563 0.407 -1.176 1.00 95.75 96 ASP A C 1
ATOM 732 O O . ASP A 1 96 ? 9.772 0.182 -2.096 1.00 95.75 96 ASP A O 1
ATOM 736 N N . THR A 1 97 ? 10.145 0.767 0.038 1.00 95.62 97 THR A N 1
ATOM 737 C CA . THR A 1 97 ? 8.735 0.761 0.447 1.00 95.62 97 THR A CA 1
ATOM 738 C C . THR A 1 97 ? 8.366 2.087 1.090 1.00 95.62 97 THR A C 1
ATOM 740 O O . THR A 1 97 ? 8.913 2.456 2.129 1.00 95.62 97 THR A O 1
ATOM 743 N N . TYR A 1 98 ? 7.369 2.762 0.522 1.00 96.38 98 TYR A N 1
ATOM 744 C CA . TYR A 1 98 ? 6.889 4.054 1.004 1.00 96.38 98 TYR A CA 1
ATOM 745 C C . TYR A 1 98 ? 5.499 3.914 1.629 1.00 96.38 98 TYR A C 1
ATOM 747 O O . TYR A 1 98 ? 4.566 3.478 0.945 1.00 96.38 98 TYR A O 1
ATOM 755 N N . PRO A 1 99 ? 5.312 4.267 2.914 1.00 96.88 99 PRO A N 1
ATOM 756 C CA . PRO A 1 99 ? 3.979 4.379 3.484 1.00 96.88 99 PRO A CA 1
ATOM 757 C C . PRO A 1 99 ? 3.252 5.574 2.863 1.00 96.88 99 PRO A C 1
ATOM 759 O O . PRO A 1 99 ? 3.799 6.671 2.776 1.00 96.88 99 PRO A O 1
ATOM 762 N N . VAL A 1 100 ? 1.997 5.368 2.475 1.00 97.31 100 VAL A N 1
ATOM 763 C CA . VAL A 1 100 ? 1.116 6.444 2.017 1.00 97.31 100 VAL A CA 1
ATOM 764 C C . VAL A 1 100 ? 0.401 7.031 3.234 1.00 97.31 100 VAL A C 1
ATOM 766 O O . VAL A 1 100 ? -0.282 6.274 3.931 1.00 97.31 100 VAL A O 1
ATOM 769 N N . PRO A 1 101 ? 0.514 8.342 3.514 1.00 96.19 101 PRO A N 1
ATOM 770 C CA . PRO A 1 101 ? -0.252 8.982 4.577 1.00 96.19 101 PRO A CA 1
ATOM 771 C C . PRO A 1 101 ? -1.752 8.831 4.314 1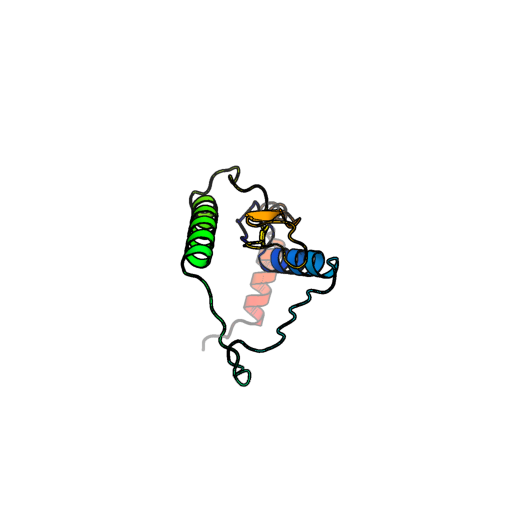.00 96.19 101 PRO A C 1
ATOM 773 O O . PRO A 1 101 ? -2.264 9.307 3.303 1.00 96.19 101 PRO A O 1
ATOM 776 N N . CYS A 1 102 ? -2.451 8.148 5.216 1.00 96.12 102 CYS A N 1
ATOM 777 C CA . CYS A 1 102 ? -3.881 7.885 5.100 1.00 96.12 102 CYS A CA 1
ATOM 778 C C . CYS A 1 102 ? -4.628 8.447 6.315 1.00 96.12 102 CYS A C 1
ATOM 780 O O . CYS A 1 102 ? -4.081 8.426 7.420 1.00 96.12 102 CYS A O 1
ATOM 782 N N . PRO A 1 103 ? -5.868 8.933 6.138 1.00 94.75 103 PRO A N 1
ATOM 783 C CA . PRO A 1 103 ? -6.690 9.371 7.256 1.00 94.75 103 PRO A CA 1
ATOM 784 C C . PRO A 1 103 ? -7.107 8.190 8.145 1.00 94.75 103 PRO A C 1
ATOM 786 O O . PRO A 1 103 ? -7.288 7.064 7.672 1.00 94.75 103 PRO A O 1
ATOM 789 N N . CYS A 1 104 ? -7.281 8.469 9.435 1.00 91.69 104 CYS A N 1
ATOM 790 C CA . CYS A 1 104 ? -7.840 7.521 10.395 1.00 91.69 104 CYS A CA 1
ATOM 791 C C . CYS A 1 104 ? -9.365 7.450 10.268 1.00 91.69 104 CYS A C 1
ATOM 793 O O . CYS A 1 104 ? -9.995 8.328 9.670 1.00 91.69 104 CYS A O 1
ATOM 795 N N . ALA A 1 105 ? -9.959 6.419 10.868 1.00 89.44 105 ALA A N 1
ATOM 796 C CA . ALA A 1 105 ? -11.403 6.335 11.009 1.00 89.44 105 ALA A CA 1
ATOM 797 C C . ALA A 1 105 ? -11.938 7.617 11.670 1.00 89.44 105 ALA A C 1
ATOM 799 O O . ALA A 1 105 ? -11.322 8.110 12.623 1.00 89.44 105 ALA A O 1
ATOM 800 N N . PRO A 1 106 ? -13.074 8.163 11.197 1.00 83.00 106 PRO A N 1
ATOM 801 C CA . PRO A 1 106 ? -13.758 9.195 11.956 1.00 83.00 106 PRO A CA 1
ATOM 802 C C . PRO A 1 106 ? -14.094 8.632 13.339 1.00 83.00 106 PRO A C 1
ATOM 804 O O . PRO A 1 106 ? -14.399 7.440 13.467 1.00 83.00 106 PRO A O 1
ATOM 807 N N . GLU A 1 107 ? -14.051 9.479 14.370 1.00 74.75 107 GLU A N 1
ATOM 808 C CA . GLU A 1 107 ? -14.634 9.094 15.652 1.00 74.75 107 GLU A CA 1
ATOM 809 C C . GLU A 1 107 ? -16.060 8.616 15.388 1.00 74.75 107 GLU A C 1
ATOM 811 O O . GLU A 1 107 ? -16.814 9.260 14.648 1.00 74.75 107 GLU A O 1
ATOM 816 N N . SER A 1 108 ? -16.402 7.445 15.937 1.00 65.12 108 SER A N 1
ATOM 817 C CA . SER A 1 108 ? -17.773 6.958 15.851 1.00 65.12 108 SER A CA 1
ATOM 818 C C . SER A 1 108 ? -18.680 8.094 16.311 1.00 65.12 108 SER A C 1
ATOM 820 O O . SER A 1 108 ? -18.381 8.694 17.352 1.00 65.12 108 SER A O 1
ATOM 822 N N . PRO A 1 109 ? -19.771 8.401 15.582 1.00 58.94 109 PRO A N 1
ATOM 823 C CA . PRO A 1 109 ? -20.793 9.269 16.132 1.00 58.94 109 PRO A CA 1
ATOM 824 C C . PRO A 1 109 ? -21.103 8.744 17.530 1.00 58.94 109 PRO A C 1
ATOM 82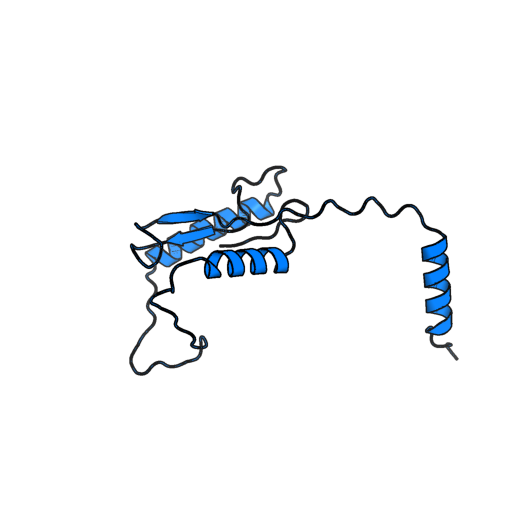6 O O . PRO A 1 109 ? -21.217 7.522 17.706 1.00 58.94 109 PRO A O 1
ATOM 829 N N . ALA A 1 110 ? -21.166 9.642 18.516 1.00 57.94 110 ALA A N 1
ATOM 830 C CA . ALA A 1 110 ? -21.715 9.284 19.814 1.00 57.94 110 ALA A CA 1
ATOM 831 C C . ALA A 1 110 ? -23.004 8.494 19.558 1.00 57.94 110 ALA A C 1
ATOM 833 O O . ALA A 1 110 ? -23.752 8.871 18.646 1.00 57.94 110 ALA A O 1
ATOM 834 N N . GLU A 1 111 ? -23.207 7.390 20.293 1.00 59.22 111 GLU A N 1
ATOM 835 C CA . GLU A 1 111 ? -24.483 6.663 20.316 1.00 59.22 111 GLU A CA 1
ATOM 836 C C . GLU A 1 111 ? -25.591 7.706 20.185 1.00 59.22 111 GLU A C 1
ATOM 838 O O . GLU A 1 111 ? -25.593 8.642 20.998 1.00 59.22 111 GLU A O 1
ATOM 843 N N . PRO A 1 112 ? -26.418 7.659 19.120 1.00 59.97 112 PRO A N 1
ATOM 844 C CA . PRO A 1 112 ? -27.416 8.688 18.927 1.00 59.97 112 PRO A CA 1
ATOM 845 C C . PRO A 1 112 ? -28.220 8.719 20.218 1.00 59.97 112 PRO A C 1
ATOM 847 O O . PRO A 1 112 ? -28.809 7.703 20.591 1.00 59.97 112 PRO A O 1
ATOM 850 N N . GLU A 1 113 ? -28.175 9.848 20.937 1.00 61.56 113 GLU A N 1
ATOM 851 C CA . GLU A 1 113 ? -29.061 10.054 22.079 1.00 61.56 113 GLU A CA 1
ATOM 852 C C . GLU A 1 113 ? -30.451 9.635 21.616 1.00 61.56 113 GLU A C 1
ATOM 854 O O . GLU A 1 113 ? -30.812 9.967 20.484 1.00 61.56 113 GLU A O 1
ATOM 859 N N . ASP A 1 114 ? -31.172 8.856 22.431 1.00 62.62 114 ASP A N 1
ATOM 860 C CA . ASP A 1 114 ? -32.510 8.349 22.116 1.00 62.62 114 ASP A CA 1
ATOM 861 C C . ASP A 1 114 ? -33.420 9.525 21.741 1.00 62.62 114 ASP A C 1
ATOM 863 O O . ASP A 1 114 ? -34.051 10.178 22.574 1.00 62.62 114 ASP A O 1
ATOM 867 N N . ASN A 1 115 ? -33.398 9.873 20.457 1.00 68.44 115 ASN A N 1
ATOM 868 C CA . ASN A 1 115 ? -33.978 11.094 19.959 1.00 68.44 115 ASN A CA 1
ATOM 869 C C . ASN A 1 115 ? -35.379 10.721 19.525 1.00 68.44 115 ASN A C 1
ATOM 871 O O . ASN A 1 115 ? -35.643 10.453 18.349 1.00 68.44 115 ASN A O 1
ATOM 875 N N . GLN A 1 116 ? -36.283 10.684 20.503 1.00 72.94 116 GLN A N 1
ATOM 876 C CA . GLN A 1 116 ? -37.696 10.400 20.273 1.00 72.94 116 GLN A CA 1
ATOM 877 C C . GLN A 1 116 ? -38.286 11.258 19.146 1.00 72.94 116 GLN A C 1
ATOM 879 O O . GLN A 1 116 ? -39.161 10.781 18.428 1.00 72.94 116 GLN A O 1
ATOM 884 N N . ALA A 1 117 ? -37.775 12.472 18.905 1.00 73.12 117 ALA A N 1
ATOM 885 C CA . ALA A 1 117 ? -38.213 13.295 17.780 1.00 73.12 117 ALA A CA 1
ATOM 886 C C . ALA A 1 117 ? -37.834 12.694 16.410 1.00 73.12 117 ALA A C 1
ATOM 888 O O . ALA A 1 117 ? -38.636 12.749 15.480 1.00 73.12 117 ALA A O 1
ATOM 889 N N . ALA A 1 118 ? -36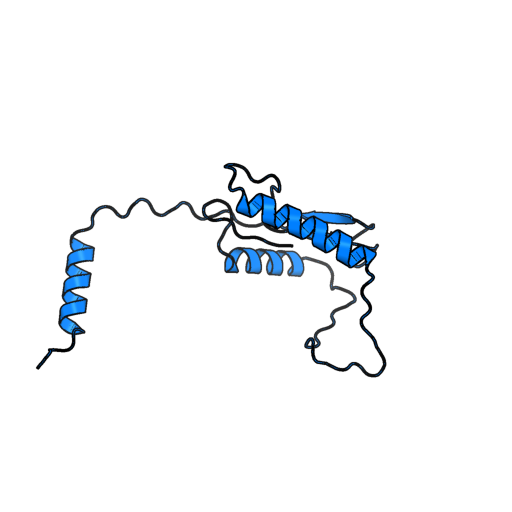.659 12.069 16.281 1.00 74.94 118 ALA A N 1
ATOM 890 C CA . ALA A 1 118 ? -36.243 11.386 15.055 1.00 74.94 118 ALA A CA 1
ATOM 891 C C . ALA A 1 118 ? -37.068 10.113 14.797 1.00 74.94 118 ALA A C 1
ATOM 893 O O . ALA A 1 118 ? -37.446 9.839 13.657 1.00 74.94 118 ALA A O 1
ATOM 894 N N . VAL A 1 119 ? -37.408 9.368 15.856 1.00 79.69 119 VAL A N 1
ATOM 895 C CA . VAL A 1 119 ? -38.274 8.177 15.771 1.00 79.69 119 VAL A CA 1
ATOM 896 C C . VAL A 1 119 ? -39.694 8.560 15.342 1.00 79.69 119 VAL A C 1
ATOM 898 O O . VAL A 1 119 ? -40.279 7.903 14.480 1.00 79.69 119 VAL A O 1
ATOM 901 N N . VAL A 1 120 ? -40.233 9.654 15.888 1.00 81.38 120 VAL A N 1
ATOM 902 C CA . VAL A 1 120 ? -41.543 10.196 15.495 1.00 81.38 120 VAL A CA 1
ATOM 903 C C . VAL A 1 120 ? -41.531 10.664 14.038 1.00 81.38 120 VAL A C 1
ATOM 905 O O . VAL A 1 120 ? -42.408 10.265 13.275 1.00 81.38 120 VAL A O 1
ATOM 908 N N . ALA A 1 121 ? -40.512 11.419 13.615 1.00 82.44 121 ALA A N 1
ATOM 909 C CA . ALA A 1 121 ? -40.386 11.889 12.233 1.00 82.44 121 ALA A CA 1
ATOM 910 C C . ALA A 1 121 ? -40.284 10.733 11.218 1.00 82.44 121 ALA A C 1
ATOM 912 O O . ALA A 1 121 ? -40.872 10.788 10.135 1.00 82.44 121 ALA A O 1
ATOM 913 N N . LEU A 1 122 ? -39.582 9.651 11.573 1.00 83.75 122 LEU A N 1
ATOM 914 C CA . LEU A 1 122 ? -39.517 8.446 10.745 1.00 83.75 122 LEU A CA 1
ATOM 915 C C . LEU A 1 122 ? -40.879 7.736 10.670 1.00 83.75 122 LEU A C 1
ATOM 917 O O . LEU A 1 122 ? -41.275 7.278 9.598 1.00 83.75 122 LEU A O 1
ATOM 921 N N . GLY A 1 123 ? -41.618 7.681 11.782 1.00 85.00 123 GLY A N 1
ATOM 922 C CA . GLY A 1 123 ? -42.984 7.154 11.826 1.00 85.00 123 GLY A CA 1
ATOM 923 C C . GLY A 1 123 ? -43.956 7.939 10.939 1.00 85.00 123 GLY A C 1
ATOM 924 O O . GLY A 1 123 ? -44.749 7.340 10.210 1.00 85.00 123 GLY A O 1
ATOM 925 N N . GLU A 1 124 ? -43.853 9.269 10.931 1.00 84.00 124 GLU A N 1
ATOM 926 C CA . GLU A 1 124 ? -44.648 10.132 10.052 1.00 84.00 124 GLU A CA 1
ATOM 927 C C . GLU A 1 124 ? -44.318 9.887 8.576 1.00 84.00 124 GLU A C 1
ATOM 929 O O . GLU A 1 124 ? -45.225 9.673 7.770 1.00 84.00 124 GLU A O 1
ATOM 934 N N . LEU A 1 125 ? -43.035 9.804 8.215 1.00 82.81 125 LEU A N 1
ATOM 935 C CA . LEU A 1 125 ? -42.616 9.471 6.850 1.00 82.81 125 LEU A CA 1
ATOM 936 C C . LEU A 1 125 ? -43.153 8.110 6.394 1.00 82.81 125 LEU A C 1
ATOM 938 O O . LEU A 1 125 ? -43.698 7.987 5.296 1.00 82.81 125 LEU A O 1
ATOM 942 N N . LEU A 1 126 ? -43.061 7.092 7.248 1.00 84.75 126 LEU A N 1
ATOM 943 C CA . LEU A 1 126 ? -43.584 5.759 6.950 1.00 84.75 126 LEU A CA 1
ATOM 944 C C . LEU A 1 126 ? -45.109 5.750 6.792 1.00 84.75 126 LEU A C 1
ATOM 946 O O . LEU A 1 126 ? -45.631 4.956 6.014 1.00 84.75 126 LEU A O 1
ATOM 950 N N . SER A 1 127 ? -45.831 6.645 7.469 1.00 82.12 127 SER A N 1
ATOM 951 C CA . SER A 1 127 ? -47.283 6.789 7.301 1.00 82.12 127 SER A CA 1
ATOM 952 C C . SER A 1 127 ? -47.682 7.489 5.994 1.00 82.12 127 SER A C 1
ATOM 954 O O . SER A 1 127 ? -48.737 7.189 5.436 1.00 82.12 127 SER A O 1
ATOM 956 N N . VAL A 1 128 ? -46.823 8.369 5.468 1.00 80.25 128 VAL A N 1
ATOM 957 C CA . VAL A 1 128 ? -47.019 9.058 4.180 1.00 80.25 128 VAL A CA 1
ATOM 958 C C . VAL A 1 128 ? -46.668 8.152 2.997 1.00 80.25 128 VAL A C 1
ATOM 960 O O . VAL A 1 128 ? -47.364 8.167 1.983 1.00 80.25 128 VAL A O 1
ATOM 963 N N . PHE A 1 129 ? -45.611 7.345 3.124 1.00 77.12 129 PHE A N 1
ATOM 964 C CA . PHE A 1 129 ? -45.092 6.493 2.045 1.00 77.12 129 PHE A CA 1
ATOM 965 C C . PHE A 1 129 ? -45.502 5.014 2.155 1.00 77.12 129 PHE A C 1
ATOM 967 O O . PHE A 1 129 ? -45.251 4.225 1.242 1.00 77.12 129 PHE A O 1
ATOM 974 N N . GLY A 1 130 ? -46.157 4.621 3.248 1.00 68.00 130 GLY A N 1
ATOM 975 C CA . GLY A 1 130 ? -46.669 3.272 3.461 1.00 68.00 130 GLY A CA 1
ATOM 976 C C . GLY A 1 130 ? -47.891 2.981 2.590 1.00 68.00 130 GLY A C 1
ATOM 977 O O . GLY A 1 130 ? -48.968 3.540 2.792 1.00 68.00 130 GLY A O 1
ATOM 978 N N . VAL A 1 131 ? -47.738 2.064 1.631 1.00 59.00 131 VAL A N 1
ATOM 979 C CA . VAL A 1 131 ? -48.833 1.539 0.802 1.00 59.00 131 VAL A CA 1
ATOM 980 C C . VAL A 1 131 ? -49.941 0.988 1.708 1.00 59.00 131 VAL A C 1
ATOM 982 O O . VAL A 1 131 ? -49.726 0.020 2.441 1.00 59.00 131 VAL A O 1
ATOM 985 N N . LYS A 1 132 ? -51.144 1.579 1.644 1.00 53.34 132 LYS A N 1
ATOM 986 C CA . LYS A 1 132 ? -52.353 1.010 2.259 1.00 53.34 132 LYS A CA 1
ATOM 987 C C . LYS A 1 132 ? -52.563 -0.398 1.697 1.00 53.34 132 LYS A C 1
ATOM 989 O O . LYS A 1 132 ? -52.882 -0.545 0.518 1.00 53.34 132 LYS A O 1
ATOM 994 N N . LYS A 1 133 ? -52.396 -1.431 2.529 1.00 56.59 133 LYS A N 1
ATOM 995 C CA . LYS A 1 133 ? -52.917 -2.767 2.212 1.00 56.59 133 LYS A CA 1
ATOM 996 C C . LYS A 1 133 ? -54.439 -2.645 2.078 1.00 56.59 133 LYS A C 1
ATOM 998 O O . LYS A 1 133 ? -55.083 -2.161 3.008 1.00 56.59 133 LYS A O 1
ATOM 1003 N N . CYS A 1 134 ? -54.950 -2.998 0.897 1.00 39.91 134 CYS A N 1
ATOM 1004 C CA . CYS A 1 134 ? -56.372 -3.266 0.677 1.00 39.91 134 CYS A CA 1
ATOM 1005 C C . CYS A 1 134 ? -56.846 -4.409 1.577 1.00 39.91 134 CYS A C 1
ATOM 1007 O O . CYS A 1 134 ? -56.016 -5.306 1.862 1.00 39.91 134 CYS A O 1
#

Foldseek 3Di:
DFDAAPQWFADPVQQVVLVVVQVVPFDDFPDPPVDDPPDDDVPDDDDDDPVVVVVVVVVVVLQVVQRVVDDPAGPDNARDKDADQQCGRPANGGRRMDGRDGDTYDDDPDPPDPPVVVVVVVVVVCVVPPDPDD

Radius of gyration: 22.87 Å; chains: 1; bounding box: 73×31×53 Å

pLDDT: mean 83.84, std 14.3, range [39.91, 97.44]

Sequence (134 aa):
MARSLPSIDAGPLDIRSAIHAYLADMPEAPFQHSQNYDAEIDDEVFIAGDSEVSALAASLSQFIIDALVGGQVPRFPSAAYLIGYQKAWIFEAPFDTYPVPCPCAPESPAEPEDNQAAVVALGELLSVFGVKKC

Organism: Pseudomonas putida (NCBI:txid303)